Protein AF-A0A6H9KFX5-F1 (afdb_monomer_lite)

Foldseek 3Di:
DDPPPPPPPAPEWEAEPPQRFTQDPVRDTHDDDPPVVVCVSYHYDYDHDPVRCCVPPVVVD

Secondary structure (DSSP, 8-state):
-----------EEEEETTT-PEEPTTS-EE---S-GGGTTTSEEEEE--HHHHHHH-GGG-

Radius of gyration: 14.88 Å; chains: 1; bounding box: 27×32×41 Å

Structure (mmCIF, N/CA/C/O backbone):
data_AF-A0A6H9KFX5-F1
#
_entry.id   AF-A0A6H9KFX5-F1
#
loop_
_atom_site.group_PDB
_atom_site.id
_atom_site.type_symbol
_atom_site.label_atom_id
_atom_site.label_alt_id
_atom_site.label_comp_id
_atom_site.label_asym_id
_atom_site.label_entity_id
_atom_site.label_seq_id
_atom_site.pdbx_PDB_ins_code
_atom_site.Cartn_x
_atom_site.Cartn_y
_atom_site.Cartn_z
_atom_site.occupancy
_atom_site.B_iso_or_equiv
_atom_site.auth_seq_id
_atom_site.auth_comp_id
_atom_site.auth_asym_id
_atom_site.auth_atom_id
_atom_site.pdbx_PDB_model_num
ATOM 1 N N . MET A 1 1 ? -16.407 -24.718 -27.519 1.00 38.25 1 MET A N 1
ATOM 2 C CA . MET A 1 1 ? -15.373 -24.714 -26.459 1.00 38.25 1 MET A CA 1
ATOM 3 C C . MET A 1 1 ? -14.191 -23.875 -26.936 1.00 38.25 1 MET A C 1
ATOM 5 O O . MET A 1 1 ? -13.270 -24.416 -27.532 1.00 38.25 1 MET A O 1
ATOM 9 N N . ILE A 1 2 ? -14.241 -22.553 -26.762 1.00 46.31 2 ILE A N 1
ATOM 10 C CA . ILE A 1 2 ? -13.140 -21.661 -27.153 1.00 46.31 2 ILE A CA 1
ATOM 11 C C . ILE A 1 2 ? -12.277 -21.483 -25.903 1.00 46.31 2 ILE A C 1
ATOM 13 O O . ILE A 1 2 ? -12.733 -20.944 -24.899 1.00 46.31 2 ILE A O 1
ATOM 17 N N . LYS A 1 3 ? -11.065 -22.046 -25.914 1.00 47.41 3 LYS A N 1
ATOM 18 C CA . LYS A 1 3 ? -10.063 -21.790 -24.874 1.00 47.41 3 LYS A CA 1
ATOM 19 C C . LYS A 1 3 ? -9.425 -20.443 -25.192 1.00 47.41 3 LYS A C 1
ATOM 21 O O . LYS A 1 3 ? -8.373 -20.397 -25.828 1.00 47.41 3 LYS A O 1
ATOM 26 N N . ASP A 1 4 ? -10.075 -19.365 -24.769 1.00 47.25 4 ASP A N 1
ATOM 27 C CA . ASP A 1 4 ? -9.456 -18.045 -24.730 1.00 47.25 4 ASP A CA 1
ATOM 28 C C . ASP A 1 4 ? -8.247 -18.121 -23.803 1.00 47.25 4 ASP A C 1
ATOM 30 O O . ASP A 1 4 ? -8.341 -18.219 -22.578 1.00 47.25 4 ASP A O 1
ATOM 34 N N . LYS A 1 5 ? -7.071 -18.177 -24.422 1.00 45.75 5 LYS A N 1
ATOM 35 C CA . LYS A 1 5 ? -5.786 -18.205 -23.743 1.00 45.75 5 LYS A CA 1
ATOM 36 C C . LYS A 1 5 ? -5.579 -16.805 -23.171 1.00 45.75 5 LYS A C 1
ATOM 38 O O . LYS A 1 5 ? -4.974 -15.955 -23.819 1.00 45.75 5 LYS A O 1
ATOM 43 N N . ILE A 1 6 ? -6.127 -16.555 -21.980 1.00 56.34 6 ILE A N 1
ATOM 44 C CA . ILE A 1 6 ? -5.891 -15.325 -21.223 1.00 56.34 6 ILE A CA 1
ATOM 45 C C . ILE A 1 6 ? -4.383 -15.247 -21.000 1.00 56.34 6 ILE A C 1
ATOM 47 O O . ILE A 1 6 ? -3.806 -15.926 -20.150 1.00 56.34 6 ILE A O 1
ATOM 51 N N . ARG A 1 7 ? -3.710 -14.451 -21.827 1.00 46.41 7 ARG A N 1
ATOM 52 C CA . ARG A 1 7 ? -2.327 -14.063 -21.601 1.00 46.41 7 ARG A CA 1
ATOM 53 C C . ARG A 1 7 ? -2.394 -13.124 -20.401 1.00 46.41 7 ARG A C 1
ATOM 5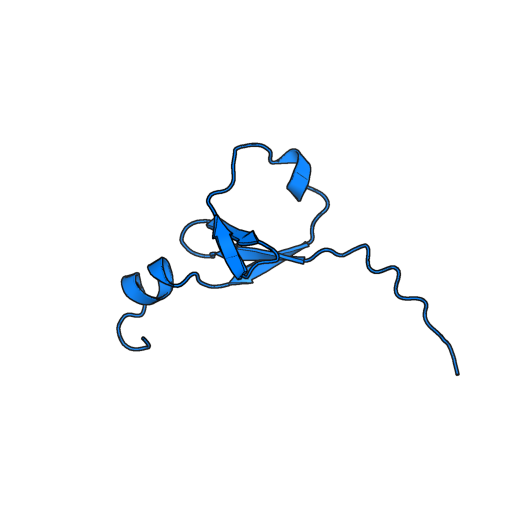5 O O . ARG A 1 7 ? -2.691 -11.947 -20.563 1.00 46.41 7 ARG A O 1
ATOM 62 N N . SER A 1 8 ? -2.218 -13.654 -19.192 1.00 45.94 8 SER A N 1
ATOM 63 C CA . SER A 1 8 ? -2.218 -12.875 -17.948 1.00 45.94 8 SER A CA 1
ATOM 64 C C . SER A 1 8 ? -0.985 -11.967 -1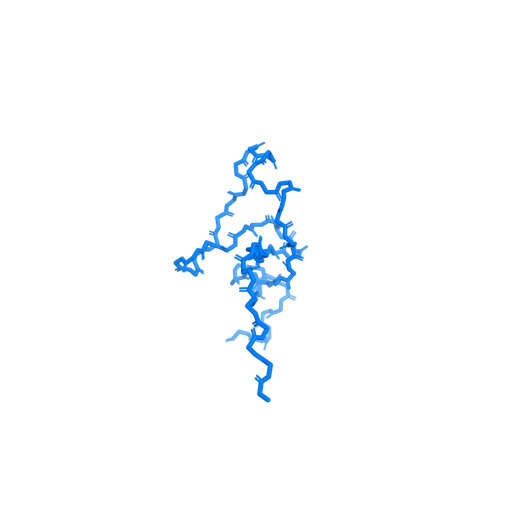7.891 1.00 45.94 8 SER A C 1
ATOM 66 O O . SER A 1 8 ? -0.052 -12.202 -17.133 1.00 45.94 8 SER A O 1
ATOM 68 N N . THR A 1 9 ? -0.947 -10.938 -18.737 1.00 46.28 9 THR A N 1
ATOM 69 C CA . THR A 1 9 ? 0.033 -9.842 -18.698 1.00 46.28 9 THR A CA 1
ATOM 70 C C . THR A 1 9 ? -0.460 -8.667 -17.856 1.00 46.28 9 THR A C 1
ATOM 72 O O . THR A 1 9 ? 0.264 -7.693 -17.677 1.00 46.28 9 THR A O 1
ATOM 75 N N . ASN A 1 10 ? -1.670 -8.765 -17.301 1.00 52.97 10 ASN A N 1
ATOM 76 C CA . ASN A 1 10 ? -2.268 -7.749 -16.448 1.00 52.97 10 ASN A CA 1
ATOM 77 C C . ASN A 1 10 ? -1.964 -8.072 -14.985 1.00 52.97 10 ASN A C 1
ATOM 79 O O . ASN A 1 10 ? -2.831 -8.521 -14.238 1.00 52.97 10 ASN A O 1
ATOM 83 N N . SER A 1 11 ? -0.713 -7.882 -14.569 1.00 65.56 11 SER A N 1
ATOM 84 C CA . SER A 1 11 ? -0.406 -7.844 -13.140 1.00 65.56 11 SER A CA 1
ATOM 85 C C . SER A 1 11 ? -1.076 -6.601 -12.559 1.00 65.56 11 SER A C 1
ATOM 87 O O . SER A 1 11 ? -0.623 -5.478 -12.786 1.00 65.56 11 SER A O 1
ATOM 89 N N . VAL A 1 12 ? -2.204 -6.803 -11.881 1.00 75.25 12 VAL A N 1
ATOM 90 C CA . VAL A 1 12 ? -2.890 -5.737 -11.157 1.00 75.25 12 VAL A CA 1
ATOM 91 C C . VAL A 1 12 ? -2.087 -5.424 -9.901 1.00 75.25 12 VAL A C 1
ATOM 93 O O . VAL A 1 12 ? -1.733 -6.321 -9.137 1.00 75.25 12 VAL A O 1
ATOM 96 N N . LEU A 1 13 ? -1.797 -4.147 -9.699 1.00 80.88 13 LEU A N 1
ATOM 97 C CA . LEU A 1 13 ? -1.039 -3.636 -8.575 1.00 80.88 13 LEU A CA 1
ATOM 98 C C . LEU A 1 13 ? -1.993 -2.934 -7.599 1.00 80.88 13 LEU A C 1
ATOM 100 O O . LEU A 1 13 ? -2.438 -1.819 -7.879 1.00 80.88 13 LEU A O 1
ATOM 104 N N . PRO A 1 14 ? -2.357 -3.572 -6.480 1.00 85.00 14 PRO A N 1
ATOM 105 C CA . PRO A 1 14 ? -3.126 -2.925 -5.423 1.00 85.00 14 PRO A CA 1
ATOM 106 C C . PRO A 1 14 ? -2.322 -1.812 -4.744 1.00 85.00 14 PRO A C 1
ATOM 108 O O . PRO A 1 14 ? -1.267 -2.056 -4.157 1.00 85.00 14 PRO A O 1
ATOM 111 N N . VAL A 1 15 ? -2.842 -0.588 -4.814 1.00 88.56 15 VAL A N 1
ATOM 112 C CA . VAL A 1 15 ? -2.289 0.630 -4.213 1.00 88.56 15 VAL A CA 1
ATOM 113 C C . VAL A 1 15 ? -3.283 1.187 -3.199 1.00 88.56 15 VAL A C 1
ATOM 115 O O . VAL A 1 15 ? -4.487 1.211 -3.438 1.00 88.56 15 VAL A O 1
ATOM 118 N N . CYS A 1 16 ? -2.788 1.647 -2.053 1.00 90.12 16 CYS A N 1
ATOM 119 C CA . CYS A 1 16 ? -3.618 2.268 -1.035 1.00 90.12 16 CYS A CA 1
ATOM 120 C C . CYS A 1 16 ? -4.087 3.645 -1.517 1.00 90.12 16 CYS A C 1
ATOM 122 O O . CYS A 1 16 ? -3.257 4.490 -1.856 1.00 90.12 16 CYS A O 1
ATOM 124 N N . ALA A 1 17 ? -5.396 3.895 -1.496 1.00 89.50 17 ALA A N 1
ATOM 125 C CA . ALA A 1 17 ? -5.975 5.170 -1.921 1.00 89.50 17 ALA A CA 1
ATOM 126 C C . ALA A 1 17 ? -5.517 6.364 -1.059 1.00 89.50 17 ALA A C 1
ATOM 128 O O . ALA A 1 17 ? -5.461 7.490 -1.546 1.00 89.50 17 ALA A O 1
ATOM 129 N N . PHE A 1 18 ? -5.131 6.116 0.197 1.00 88.62 18 PHE A N 1
ATOM 130 C CA . PHE A 1 18 ? -4.746 7.158 1.153 1.00 88.62 18 PHE A CA 1
ATOM 131 C C . PHE A 1 18 ? -3.234 7.414 1.182 1.00 88.62 18 PHE A C 1
ATOM 133 O O . PHE A 1 18 ? -2.779 8.531 0.955 1.00 88.62 18 PHE A O 1
ATOM 140 N N . CYS A 1 19 ? -2.429 6.379 1.440 1.00 89.19 19 CYS A N 1
ATOM 141 C CA . CYS A 1 19 ? -0.979 6.525 1.623 1.00 89.19 19 CYS A CA 1
ATOM 142 C C . CYS A 1 19 ? -0.145 6.127 0.397 1.00 89.19 19 CYS A C 1
ATOM 144 O O . CYS A 1 19 ? 1.080 6.232 0.434 1.00 89.19 19 CYS A O 1
ATOM 146 N N . LYS A 1 20 ? -0.784 5.645 -0.680 1.00 85.44 20 LYS A N 1
ATOM 147 C CA . LYS A 1 20 ? -0.136 5.200 -1.929 1.00 85.44 20 LYS A CA 1
ATOM 148 C C . LYS A 1 20 ? 0.880 4.061 -1.759 1.00 85.44 20 LYS A C 1
ATOM 150 O O . LYS A 1 20 ? 1.645 3.783 -2.680 1.00 85.44 20 LYS A O 1
ATOM 155 N N . LYS A 1 21 ? 0.884 3.367 -0.612 1.00 87.44 21 LYS A N 1
ATOM 156 C CA . LYS A 1 21 ? 1.625 2.107 -0.439 1.00 87.44 21 LYS A CA 1
ATOM 157 C C . LYS A 1 21 ? 1.109 1.071 -1.439 1.00 87.44 21 LYS A C 1
ATOM 159 O O . LYS A 1 21 ? -0.083 1.037 -1.721 1.00 87.44 21 LYS A O 1
ATOM 164 N N . ILE A 1 22 ? 1.988 0.215 -1.941 1.00 86.19 22 ILE A N 1
ATOM 165 C CA . ILE A 1 22 ? 1.640 -0.929 -2.790 1.00 86.19 22 ILE A CA 1
ATOM 166 C C . ILE A 1 22 ? 1.547 -2.179 -1.927 1.00 86.19 22 ILE A C 1
ATOM 168 O O . ILE A 1 22 ? 2.392 -2.386 -1.055 1.00 86.19 22 ILE A O 1
ATOM 172 N N . ARG A 1 23 ? 0.581 -3.050 -2.209 1.00 85.31 23 ARG A N 1
ATOM 173 C CA . ARG A 1 23 ? 0.535 -4.395 -1.639 1.00 85.31 23 ARG A CA 1
ATOM 174 C C . ARG A 1 23 ? 1.316 -5.374 -2.520 1.00 85.31 23 ARG A C 1
ATOM 176 O O . ARG A 1 23 ? 1.031 -5.540 -3.702 1.00 85.31 23 ARG A O 1
ATOM 183 N N . ASP A 1 24 ? 2.330 -5.994 -1.927 1.00 78.50 24 ASP A N 1
ATOM 184 C CA . ASP A 1 24 ? 3.160 -7.020 -2.562 1.00 78.50 24 ASP A CA 1
ATOM 185 C C . ASP A 1 24 ? 2.401 -8.360 -2.639 1.00 78.50 24 ASP A C 1
ATOM 187 O O . ASP A 1 24 ? 1.398 -8.565 -1.950 1.00 78.50 24 ASP A O 1
ATOM 191 N N . LYS A 1 25 ? 2.916 -9.319 -3.413 1.00 75.44 25 LYS A N 1
ATOM 192 C CA . LYS A 1 25 ? 2.368 -10.683 -3.543 1.00 75.44 25 LYS A CA 1
ATOM 193 C C . LYS A 1 25 ? 2.243 -11.424 -2.207 1.00 75.44 25 LYS A C 1
ATOM 195 O O . LYS A 1 25 ? 1.403 -12.300 -2.064 1.00 75.44 25 LYS A O 1
ATOM 200 N N . ASN A 1 26 ? 3.047 -11.036 -1.216 1.00 78.31 26 ASN A N 1
ATOM 201 C CA . ASN A 1 26 ? 2.998 -11.572 0.146 1.00 78.31 26 ASN A CA 1
ATOM 202 C C . ASN A 1 26 ? 1.917 -10.895 1.011 1.00 78.31 26 ASN A C 1
ATOM 204 O O . ASN A 1 26 ? 1.931 -11.030 2.231 1.00 78.31 26 ASN A O 1
ATOM 208 N N . GLY A 1 27 ? 1.046 -10.076 0.416 1.00 75.56 27 GLY A N 1
ATOM 209 C CA . GLY A 1 27 ? -0.021 -9.357 1.105 1.00 75.56 27 GLY A CA 1
ATOM 210 C C . GLY A 1 27 ? 0.439 -8.152 1.929 1.00 75.56 27 GLY A C 1
ATOM 211 O O . GLY A 1 27 ? -0.414 -7.441 2.453 1.00 75.56 27 GLY A O 1
ATOM 212 N N . ARG A 1 28 ? 1.751 -7.894 2.014 1.00 81.25 28 ARG A N 1
ATOM 213 C CA . ARG A 1 28 ? 2.340 -6.795 2.793 1.00 81.25 28 ARG A CA 1
ATOM 214 C C . ARG A 1 28 ? 2.290 -5.476 2.033 1.00 81.25 28 ARG A C 1
ATOM 216 O O . ARG A 1 28 ? 2.683 -5.418 0.869 1.00 81.25 28 ARG A O 1
ATOM 223 N N . TRP A 1 29 ? 1.893 -4.413 2.723 1.00 86.25 29 TRP A N 1
ATOM 224 C CA . TRP A 1 29 ? 1.940 -3.051 2.203 1.00 86.25 29 TRP A CA 1
ATOM 225 C C . TRP A 1 29 ? 3.344 -2.464 2.3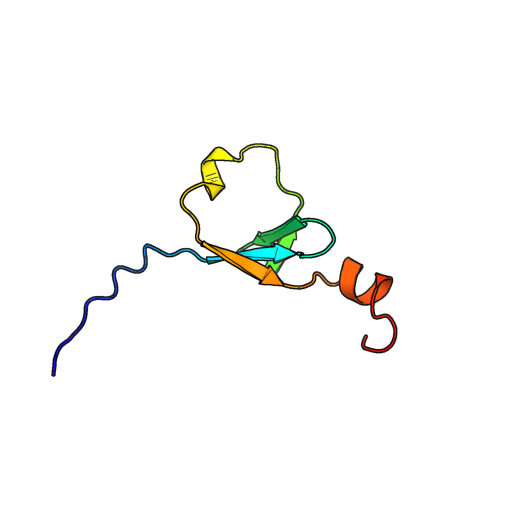51 1.00 86.25 29 TRP A C 1
ATOM 227 O O . TRP A 1 29 ? 3.923 -2.474 3.436 1.00 86.25 29 TRP A O 1
ATOM 237 N N . ARG A 1 30 ? 3.904 -1.949 1.258 1.00 84.56 30 ARG A N 1
ATOM 238 C CA . ARG A 1 30 ? 5.231 -1.329 1.211 1.00 84.56 30 ARG A CA 1
ATOM 239 C C . ARG A 1 30 ? 5.150 0.031 0.539 1.00 84.56 30 ARG A C 1
ATOM 241 O O . ARG A 1 30 ? 4.373 0.234 -0.393 1.00 84.56 30 ARG A O 1
ATOM 248 N N . SER A 1 31 ? 5.962 0.966 1.015 1.00 80.06 31 SER A N 1
ATOM 249 C CA . SER A 1 31 ? 6.129 2.253 0.349 1.00 80.06 31 SER A CA 1
ATOM 250 C C . SER A 1 31 ? 6.675 2.032 -1.060 1.00 80.06 31 SER A C 1
ATOM 252 O O . SER A 1 31 ? 7.545 1.190 -1.278 1.00 80.06 31 SER A O 1
ATOM 254 N N . VAL A 1 32 ? 6.142 2.778 -2.023 1.00 71.44 32 VAL A N 1
ATOM 255 C CA . VAL A 1 32 ? 6.700 2.845 -3.374 1.00 71.44 32 VAL A CA 1
ATOM 256 C C . VAL A 1 32 ? 8.089 3.460 -3.296 1.00 71.44 32 VAL A C 1
ATOM 258 O O . VAL A 1 32 ? 8.218 4.674 -3.151 1.00 71.44 32 VAL A O 1
ATOM 261 N N . ASP A 1 33 ? 9.129 2.641 -3.434 1.00 61.94 33 ASP A N 1
ATOM 262 C CA . ASP A 1 33 ? 10.427 3.169 -3.833 1.00 61.94 33 ASP A CA 1
ATOM 263 C C . ASP A 1 33 ? 10.283 3.845 -5.198 1.00 61.94 33 ASP A C 1
ATOM 265 O O . ASP A 1 33 ? 9.484 3.423 -6.041 1.00 61.94 33 ASP A O 1
ATOM 269 N N . ARG A 1 34 ? 11.038 4.926 -5.413 1.00 58.12 34 ARG A N 1
ATOM 270 C CA . ARG A 1 34 ? 10.903 5.882 -6.533 1.00 58.12 34 ARG A CA 1
ATOM 271 C C . ARG A 1 34 ? 10.984 5.281 -7.947 1.00 58.12 34 ARG A C 1
ATOM 273 O O . ARG A 1 34 ? 10.869 6.017 -8.927 1.00 58.12 34 ARG A O 1
ATOM 280 N N . THR A 1 35 ? 11.144 3.972 -8.094 1.00 53.50 35 THR A N 1
ATOM 281 C CA . THR A 1 35 ? 11.192 3.238 -9.361 1.00 53.50 35 THR A CA 1
ATOM 282 C C . THR A 1 35 ? 9.806 3.136 -10.017 1.00 53.50 35 THR A C 1
ATOM 284 O O . THR A 1 35 ? 9.249 2.055 -10.206 1.00 53.50 35 THR A O 1
ATOM 287 N N . LYS A 1 36 ? 9.254 4.282 -10.437 1.00 58.16 36 LYS A N 1
ATOM 288 C CA . LYS A 1 36 ? 7.998 4.395 -11.206 1.00 58.16 36 LYS A CA 1
ATOM 289 C C . LYS A 1 36 ? 8.005 3.533 -12.478 1.00 58.16 36 LYS A C 1
ATOM 291 O O . LYS A 1 36 ? 6.962 3.044 -12.898 1.00 58.16 36 LYS A O 1
ATOM 296 N N . ALA A 1 37 ? 9.188 3.287 -13.048 1.00 60.47 37 ALA A N 1
ATOM 297 C CA . ALA A 1 37 ? 9.376 2.487 -14.257 1.00 60.47 37 ALA A CA 1
ATOM 298 C C . ALA A 1 37 ? 8.861 1.042 -14.131 1.00 60.47 37 ALA A C 1
ATOM 300 O O . ALA A 1 37 ? 8.348 0.492 -15.103 1.00 60.47 37 ALA A O 1
ATOM 301 N N . LYS A 1 38 ? 8.943 0.435 -12.937 1.00 63.16 38 LYS A N 1
ATOM 302 C CA . LYS A 1 38 ? 8.508 -0.956 -12.721 1.00 63.16 38 LYS A CA 1
ATOM 303 C C . LYS A 1 38 ? 6.982 -1.107 -12.748 1.00 63.16 38 LYS A C 1
ATOM 305 O O . LYS A 1 38 ? 6.482 -2.176 -13.077 1.00 63.16 38 LYS A O 1
ATOM 310 N N . TYR A 1 39 ? 6.259 -0.028 -12.449 1.00 67.00 39 TYR A N 1
ATOM 311 C CA . TYR A 1 39 ? 4.800 -0.016 -12.327 1.00 67.00 39 TYR A CA 1
ATOM 312 C C . TYR A 1 39 ? 4.097 0.643 -13.521 1.00 67.00 39 TYR A C 1
ATOM 314 O O . TYR A 1 39 ? 2.886 0.528 -13.652 1.00 67.00 39 TYR A O 1
ATOM 322 N N . ALA A 1 40 ? 4.841 1.283 -14.430 1.00 62.91 40 ALA A N 1
ATOM 323 C CA . ALA A 1 40 ? 4.287 2.007 -15.578 1.00 62.91 40 ALA A CA 1
ATOM 324 C C . ALA A 1 40 ? 3.503 1.126 -16.570 1.00 62.91 40 ALA A C 1
ATOM 326 O O . ALA A 1 40 ? 2.690 1.638 -17.331 1.00 62.91 40 ALA A O 1
ATOM 327 N N . LYS A 1 41 ? 3.738 -0.192 -16.570 1.00 64.62 41 LYS A N 1
ATOM 328 C CA . LYS A 1 41 ? 3.016 -1.163 -17.414 1.00 64.62 41 LYS A CA 1
ATOM 329 C C . LYS A 1 41 ? 1.968 -1.978 -16.644 1.00 64.62 41 LYS A C 1
ATOM 331 O O . LYS A 1 41 ? 1.440 -2.941 -17.189 1.00 64.62 41 LYS A O 1
ATOM 336 N N . MET A 1 42 ? 1.706 -1.645 -15.378 1.00 73.25 42 MET A N 1
ATOM 337 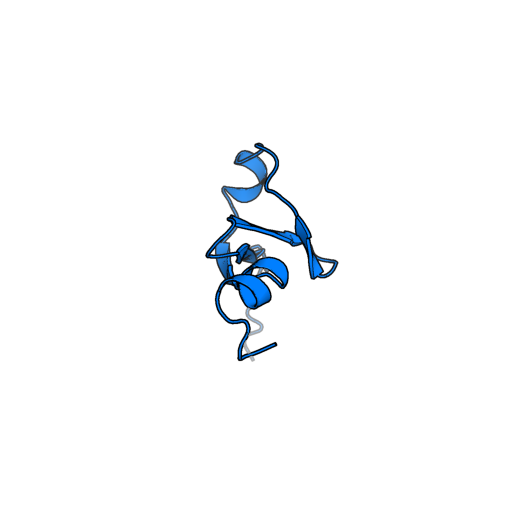C CA . MET A 1 42 ? 0.774 -2.379 -14.519 1.00 73.25 42 MET A CA 1
ATOM 338 C C . MET A 1 42 ? -0.571 -1.662 -14.418 1.00 73.25 42 MET A C 1
ATOM 340 O O . MET A 1 42 ? -0.638 -0.434 -14.416 1.00 73.25 42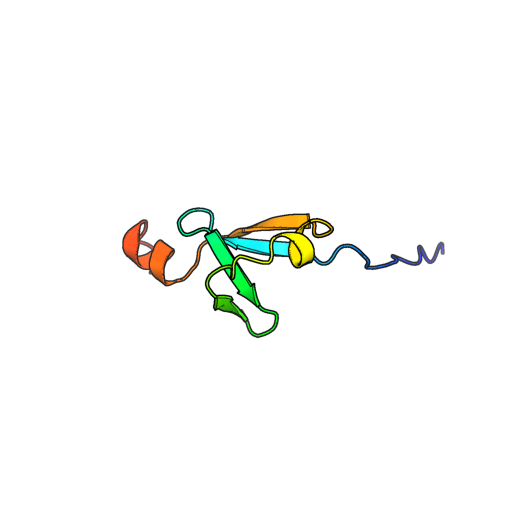 MET A O 1
ATOM 344 N N . ILE A 1 43 ? -1.643 -2.440 -14.287 1.00 74.06 43 ILE A N 1
ATOM 345 C CA . ILE A 1 43 ? -2.979 -1.907 -14.007 1.00 74.06 43 ILE A CA 1
ATOM 346 C C . ILE A 1 43 ? -3.059 -1.633 -12.508 1.00 74.06 43 ILE A C 1
ATOM 348 O O . ILE A 1 43 ? -2.823 -2.531 -11.707 1.00 74.06 43 ILE A O 1
ATOM 352 N N . ILE A 1 44 ? -3.381 -0.407 -12.110 1.00 78.19 44 ILE A N 1
ATOM 353 C CA . ILE A 1 44 ? -3.479 -0.043 -10.694 1.00 78.19 44 ILE A CA 1
ATOM 354 C C . ILE A 1 44 ? -4.903 -0.319 -10.208 1.00 78.19 44 ILE A C 1
ATOM 356 O O . ILE A 1 44 ? -5.867 0.136 -10.819 1.00 78.19 44 ILE A O 1
ATOM 360 N N . SER A 1 45 ? -5.031 -1.038 -9.093 1.00 81.31 45 SER A N 1
ATOM 361 C CA . SER A 1 45 ? -6.291 -1.133 -8.344 1.00 81.31 45 SER A CA 1
ATOM 362 C C . SER A 1 45 ? -6.171 -0.359 -7.038 1.00 81.31 45 SER A C 1
ATOM 364 O O . SER A 1 45 ? -5.082 -0.265 -6.472 1.00 81.31 45 SER A O 1
ATOM 366 N N . HIS A 1 46 ? -7.277 0.207 -6.564 1.00 84.31 46 HIS A N 1
ATOM 367 C CA . HIS A 1 46 ? -7.303 0.957 -5.313 1.00 84.31 46 HIS A CA 1
ATOM 368 C C . HIS A 1 46 ? -7.808 0.062 -4.179 1.00 84.31 46 HIS A C 1
ATOM 370 O O . HIS A 1 46 ? -8.874 -0.537 -4.282 1.00 84.31 46 HIS A O 1
ATOM 376 N N . GLY A 1 47 ? -7.027 -0.025 -3.106 1.00 86.75 47 GLY A N 1
ATOM 377 C CA . GLY A 1 47 ? -7.403 -0.659 -1.844 1.00 86.75 47 GLY A CA 1
ATOM 378 C C . GLY A 1 47 ? -7.133 0.268 -0.660 1.00 86.75 47 GLY A C 1
ATOM 379 O O . GLY A 1 47 ? -6.750 1.425 -0.834 1.00 86.75 47 GLY A O 1
ATOM 380 N N . ILE A 1 48 ? -7.304 -0.246 0.556 1.00 89.88 48 ILE A N 1
ATOM 381 C CA . ILE A 1 48 ? -6.990 0.460 1.803 1.00 89.88 48 ILE A CA 1
ATOM 382 C C . ILE A 1 48 ? -6.048 -0.439 2.609 1.00 89.88 48 ILE A C 1
ATOM 384 O O . ILE A 1 48 ? -6.301 -1.635 2.747 1.00 89.88 48 ILE A O 1
ATOM 388 N N . CYS A 1 49 ? -4.925 0.106 3.080 1.00 90.75 49 CYS A N 1
ATOM 389 C CA . CYS A 1 49 ? -4.019 -0.627 3.966 1.00 90.75 49 CYS A CA 1
ATOM 390 C C . CYS A 1 49 ? -4.503 -0.568 5.416 1.00 90.75 49 CYS A C 1
ATOM 392 O O . CYS A 1 49 ? -5.187 0.382 5.781 1.00 90.75 49 CYS A O 1
ATOM 394 N N . GLU A 1 50 ? -4.085 -1.524 6.244 1.00 89.31 50 GLU A N 1
ATOM 395 C CA . GLU A 1 50 ? -4.469 -1.609 7.664 1.00 89.31 50 GLU A CA 1
ATOM 396 C C . GLU A 1 50 ? -4.216 -0.292 8.417 1.00 89.31 50 GLU A C 1
ATOM 398 O O . GLU A 1 50 ? -5.133 0.219 9.050 1.00 89.31 50 GLU A O 1
ATOM 403 N N . ASP A 1 51 ? -3.050 0.341 8.226 1.00 89.88 51 ASP A N 1
ATOM 404 C CA . ASP A 1 51 ? -2.746 1.646 8.840 1.00 89.88 51 ASP A CA 1
ATOM 405 C C . ASP A 1 51 ? -3.767 2.740 8.472 1.00 89.88 51 ASP A C 1
ATOM 407 O O . ASP A 1 51 ? -4.086 3.617 9.271 1.00 89.88 51 ASP A O 1
ATOM 411 N N . CYS A 1 52 ? -4.247 2.736 7.224 1.00 92.19 52 CYS A N 1
ATOM 412 C CA . CYS A 1 52 ? -5.193 3.736 6.737 1.00 92.19 52 CYS A CA 1
ATOM 413 C C . CYS A 1 52 ? -6.623 3.383 7.122 1.00 92.19 52 CYS A C 1
ATOM 415 O O . CYS A 1 52 ? -7.409 4.298 7.338 1.00 92.19 52 CYS A O 1
ATOM 417 N N . LEU A 1 53 ? -6.940 2.093 7.225 1.00 91.56 53 LEU A N 1
ATOM 418 C CA . LEU A 1 53 ? -8.210 1.633 7.762 1.00 91.56 53 LEU A CA 1
ATOM 419 C C . LEU A 1 53 ? -8.339 2.087 9.219 1.00 91.56 53 LEU A C 1
ATOM 421 O O . LEU A 1 53 ? -9.289 2.777 9.542 1.00 91.56 53 LEU A O 1
ATOM 425 N N . GLU A 1 54 ? -7.330 1.842 10.054 1.00 90.88 54 GLU A N 1
ATOM 426 C CA . GLU A 1 54 ? -7.321 2.283 11.455 1.00 90.88 54 GLU A CA 1
ATOM 427 C C . GLU A 1 54 ? -7.353 3.809 11.607 1.00 90.88 54 GLU A C 1
ATOM 429 O O . GLU A 1 54 ? -8.004 4.335 12.503 1.00 90.88 54 GLU A O 1
ATOM 434 N N . LYS A 1 55 ? -6.667 4.539 10.722 1.00 92.31 55 LYS A N 1
ATOM 435 C CA . LYS A 1 55 ? -6.604 6.003 10.799 1.00 92.31 55 LYS A CA 1
ATOM 436 C C . LYS A 1 55 ? -7.875 6.701 10.312 1.00 92.31 55 LYS A C 1
ATOM 438 O O . LYS A 1 55 ? -8.230 7.742 10.859 1.00 92.31 55 LYS A O 1
ATOM 443 N N . HIS A 1 56 ? -8.482 6.209 9.233 1.00 90.06 56 HIS A N 1
ATOM 444 C CA . HIS A 1 56 ? -9.599 6.884 8.561 1.00 90.06 56 HIS A CA 1
ATOM 445 C C . HIS A 1 56 ? -10.960 6.250 8.847 1.00 90.06 56 HIS A C 1
ATOM 447 O O . HIS A 1 56 ? -11.960 6.943 8.706 1.00 90.06 56 HIS A O 1
ATOM 453 N N . TYR A 1 57 ? -10.983 4.978 9.241 1.00 89.94 57 TYR A N 1
ATOM 454 C CA . TYR A 1 57 ? -12.183 4.195 9.541 1.00 89.94 57 TYR A CA 1
ATOM 455 C C . TYR A 1 57 ? -11.985 3.346 10.814 1.00 89.94 57 TYR A C 1
ATOM 457 O O . TYR A 1 57 ? -12.115 2.117 10.758 1.00 89.94 57 TYR A O 1
ATOM 465 N N . PRO A 1 58 ? -11.615 3.958 11.957 1.00 86.19 58 PRO A N 1
ATOM 466 C CA . PRO A 1 58 ? -11.396 3.230 13.210 1.00 86.19 58 PRO A CA 1
ATOM 467 C C . PRO A 1 58 ? -12.623 2.430 13.670 1.00 86.19 58 PRO A C 1
ATOM 469 O O . PRO A 1 58 ? -12.476 1.455 14.397 1.00 86.19 58 PRO A O 1
ATOM 472 N N . GLU A 1 59 ? -13.823 2.815 13.241 1.00 89.88 59 GLU A N 1
ATOM 473 C CA . GLU A 1 59 ? -15.086 2.159 13.571 1.00 89.88 59 GLU A CA 1
ATOM 474 C C . GLU A 1 59 ? -15.324 0.823 12.842 1.00 89.88 59 GLU A C 1
ATOM 476 O O . GLU A 1 59 ? -16.209 0.069 13.239 1.00 89.88 59 GLU A O 1
ATOM 481 N N . TYR A 1 60 ? -14.546 0.520 11.794 1.00 75.88 60 TYR A N 1
ATOM 482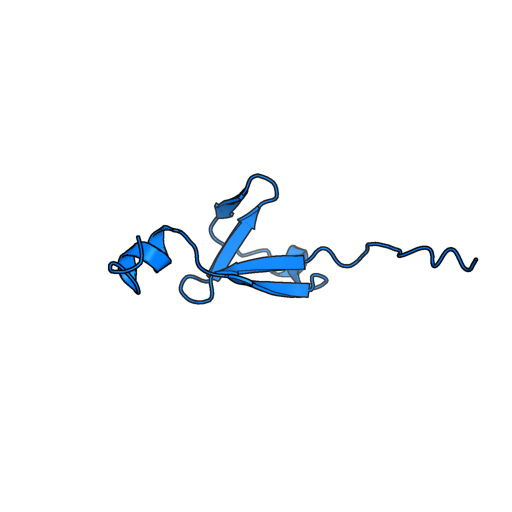 C CA . TYR A 1 60 ? -14.648 -0.715 10.998 1.00 75.88 60 TYR A CA 1
ATOM 483 C C . TYR A 1 60 ? -13.486 -1.696 11.236 1.00 75.88 60 TYR A C 1
ATOM 485 O O . TYR A 1 60 ? -13.341 -2.663 10.482 1.00 75.88 60 TYR A O 1
ATOM 493 N N . LYS A 1 61 ? -12.637 -1.434 12.236 1.00 59.75 61 LYS A N 1
ATOM 494 C CA . LYS A 1 61 ? -11.551 -2.331 12.651 1.00 59.75 61 LYS A CA 1
ATOM 495 C C . LYS A 1 61 ? -12.047 -3.327 13.696 1.00 59.75 61 LYS A C 1
ATOM 497 O O . LYS A 1 61 ? -11.674 -4.513 13.561 1.00 59.75 61 LYS A O 1
#

pLDDT: mean 74.22, std 15.73, range [38.25, 92.31]

Sequence (61 aa):
MIKDKIRSTNSVLPVCAFCKKIRDKNGRWRSVDRTKAKYAKMIISHGICEDCLEKHYPEYK